Protein AF-A0A537PDQ2-F1 (afdb_monomer)

Foldseek 3Di:
DDKDKDWDPQLLVQLLVVHARDAVIKIKMWDFDFDDDPNHFDADPVRHGHGDGTFWMKMKHFHPCCQVPPPPVQGLDRIFIFIAGPVRHTDPPDDRSVLSVQLVVVSVQSSDPCSNVSSVDD

Solvent-accessible surface area (backbone atoms only — not comparable to full-atom values): 6796 Å² total; per-residue (Å²): 107,29,75,52,80,47,65,39,72,62,26,37,54,25,28,58,70,76,42,68,58,50,68,71,18,38,38,40,31,46,36,20,36,42,31,64,55,94,89,36,74,37,66,42,99,86,74,44,59,34,66,54,56,73,59,30,33,42,36,40,39,24,36,89,71,66,21,73,89,46,58,74,96,48,38,46,62,32,50,46,70,51,47,26,39,69,88,70,43,76,49,81,90,67,67,54,65,60,59,30,54,71,31,42,88,30,62,92,43,62,44,42,98,49,48,69,60,44,35,68,58,130

Structure (mmCIF, N/CA/C/O backbone):
data_AF-A0A537PDQ2-F1
#
_entry.id   AF-A0A537PDQ2-F1
#
loop_
_atom_site.group_PDB
_atom_site.id
_atom_site.type_symbol
_atom_si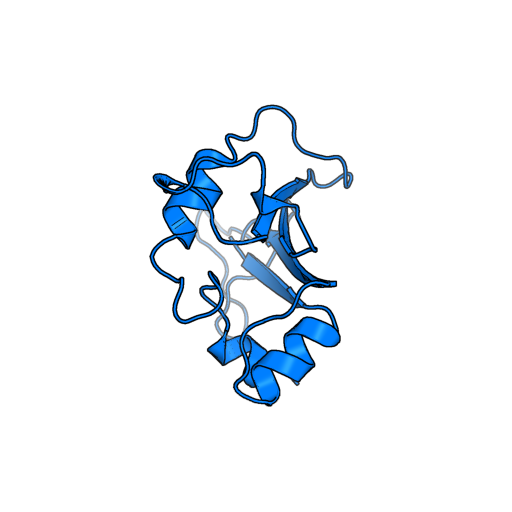te.label_atom_id
_atom_site.label_alt_id
_atom_site.label_comp_id
_atom_site.label_asym_id
_atom_site.label_entity_id
_atom_site.label_seq_id
_atom_site.pdbx_PDB_ins_code
_atom_site.Cartn_x
_atom_site.Cartn_y
_atom_site.Cartn_z
_atom_site.occupancy
_atom_site.B_iso_or_equiv
_atom_site.auth_seq_id
_atom_site.auth_comp_id
_atom_site.auth_asym_id
_atom_site.auth_atom_id
_atom_site.pdbx_PDB_model_num
ATOM 1 N N . GLN A 1 1 ? 5.351 0.346 -14.680 1.00 93.75 1 GLN A N 1
ATOM 2 C CA . GLN A 1 1 ? 5.503 -0.453 -13.443 1.00 93.75 1 GLN A CA 1
ATOM 3 C C . GLN A 1 1 ? 4.393 -1.484 -13.404 1.00 93.75 1 GLN A C 1
ATOM 5 O O . GLN A 1 1 ? 3.330 -1.214 -13.953 1.00 93.75 1 GLN A O 1
ATOM 10 N N . VAL A 1 2 ? 4.636 -2.607 -12.739 1.00 97.62 2 VAL A N 1
ATOM 11 C CA . VAL A 1 2 ? 3.633 -3.629 -12.404 1.00 97.62 2 VAL A CA 1
ATOM 12 C C . VAL A 1 2 ? 3.544 -3.690 -10.883 1.00 97.62 2 VAL A C 1
ATOM 14 O O . VAL A 1 2 ? 4.570 -3.570 -10.213 1.00 97.62 2 VAL A O 1
ATOM 17 N N . ARG A 1 3 ? 2.335 -3.787 -10.324 1.00 97.06 3 ARG A N 1
ATOM 18 C CA . ARG A 1 3 ? 2.124 -3.759 -8.871 1.00 97.06 3 ARG A CA 1
ATOM 19 C C . ARG A 1 3 ? 1.243 -4.915 -8.436 1.00 97.06 3 ARG A C 1
ATOM 21 O O . ARG A 1 3 ? 0.134 -5.055 -8.947 1.00 97.06 3 ARG A O 1
ATOM 28 N N . TYR A 1 4 ? 1.722 -5.681 -7.465 1.00 96.50 4 TYR A N 1
ATOM 29 C CA . TYR A 1 4 ? 0.949 -6.730 -6.811 1.00 96.50 4 TYR A CA 1
ATOM 30 C C . TYR A 1 4 ? 0.539 -6.246 -5.431 1.00 96.50 4 TYR A C 1
ATOM 32 O O . TYR A 1 4 ? 1.384 -5.826 -4.642 1.00 96.50 4 TYR A O 1
ATOM 40 N N . TYR A 1 5 ? -0.764 -6.258 -5.173 1.00 96.50 5 TYR A N 1
ATOM 41 C CA . TYR A 1 5 ? -1.355 -5.754 -3.942 1.00 96.50 5 TYR A CA 1
ATOM 42 C C . TYR A 1 5 ? -1.742 -6.919 -3.043 1.00 96.50 5 TYR A C 1
ATOM 44 O O . TYR A 1 5 ? -2.427 -7.848 -3.465 1.00 96.50 5 TYR A O 1
ATOM 52 N N . TYR A 1 6 ? -1.340 -6.822 -1.786 1.00 97.44 6 TYR A N 1
ATOM 53 C CA . TYR A 1 6 ? -1.574 -7.810 -0.751 1.00 97.44 6 TYR A CA 1
ATOM 54 C C . TYR A 1 6 ? -2.207 -7.137 0.459 1.00 97.44 6 TYR A C 1
ATOM 56 O O . TYR A 1 6 ? -1.980 -5.958 0.745 1.00 97.44 6 TYR A O 1
ATOM 64 N N . ALA A 1 7 ? -2.988 -7.910 1.198 1.00 97.81 7 ALA A N 1
ATOM 65 C CA . ALA A 1 7 ? -3.631 -7.465 2.418 1.00 97.81 7 ALA A CA 1
ATOM 66 C C . ALA A 1 7 ? -3.679 -8.609 3.421 1.00 97.81 7 ALA A C 1
ATOM 68 O O . ALA A 1 7 ? -3.822 -9.775 3.043 1.00 97.81 7 ALA A O 1
ATOM 69 N N . ASN A 1 8 ? -3.576 -8.288 4.707 1.00 98.00 8 ASN A N 1
ATOM 70 C CA . ASN A 1 8 ? -3.742 -9.301 5.738 1.00 98.00 8 ASN A CA 1
ATOM 71 C C . ASN A 1 8 ? -5.220 -9.701 5.916 1.00 98.00 8 ASN A C 1
ATOM 73 O O . ASN A 1 8 ? -6.146 -9.015 5.478 1.00 98.00 8 ASN A O 1
ATOM 77 N N . LYS A 1 9 ? -5.449 -10.828 6.601 1.00 97.69 9 LYS A N 1
ATOM 78 C CA . LYS A 1 9 ? -6.798 -11.385 6.805 1.00 97.69 9 LYS A CA 1
ATOM 79 C C . LYS A 1 9 ? -7.754 -10.406 7.494 1.00 97.69 9 LYS A C 1
ATOM 81 O O . LYS A 1 9 ? -8.929 -10.385 7.145 1.00 97.69 9 LYS A O 1
ATOM 86 N N . ALA A 1 10 ? -7.259 -9.602 8.438 1.00 97.94 10 ALA A N 1
ATOM 87 C CA . ALA A 1 10 ? -8.065 -8.611 9.148 1.00 97.94 10 ALA A CA 1
ATOM 88 C C . ALA A 1 10 ? -8.626 -7.545 8.192 1.00 97.94 10 ALA A C 1
ATOM 90 O O . ALA A 1 10 ? -9.834 -7.308 8.180 1.00 97.94 10 ALA A O 1
ATOM 91 N N . ALA A 1 11 ? -7.769 -6.974 7.339 1.00 98.12 11 ALA A N 1
ATOM 92 C CA . ALA A 1 11 ? -8.172 -5.992 6.339 1.00 98.12 11 ALA A CA 1
ATOM 93 C C . ALA A 1 11 ? -9.173 -6.581 5.328 1.00 98.12 11 ALA A C 1
ATOM 95 O O . ALA A 1 11 ? -10.213 -5.976 5.067 1.00 98.12 11 ALA A O 1
ATOM 96 N N . VAL A 1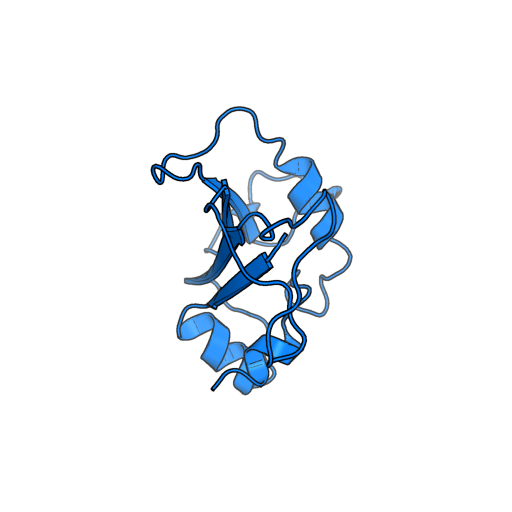 12 ? -8.900 -7.786 4.808 1.00 98.06 12 VAL A N 1
ATOM 97 C CA . VAL A 1 12 ? -9.790 -8.478 3.854 1.00 98.06 12 VAL A CA 1
ATOM 98 C C . VAL A 1 12 ? -11.161 -8.755 4.474 1.00 98.06 12 VAL A C 1
ATOM 100 O O . VAL A 1 12 ? -12.186 -8.485 3.851 1.00 98.06 12 VAL A O 1
ATOM 103 N N . ALA A 1 13 ? -11.201 -9.277 5.703 1.00 98.00 13 ALA A N 1
ATOM 104 C CA . ALA A 1 13 ? -12.452 -9.605 6.382 1.00 98.00 13 ALA A CA 1
ATOM 105 C C . ALA A 1 13 ? -13.315 -8.358 6.631 1.00 98.00 13 ALA A C 1
ATOM 107 O O . ALA A 1 13 ? -14.523 -8.393 6.402 1.00 98.00 13 ALA A O 1
ATOM 108 N N . ALA A 1 14 ? -12.702 -7.249 7.055 1.00 98.12 14 ALA A N 1
ATOM 109 C CA . ALA A 1 14 ? -13.407 -5.987 7.259 1.00 98.12 14 ALA A CA 1
ATOM 110 C C . ALA A 1 14 ? -13.965 -5.420 5.946 1.00 98.12 14 ALA A C 1
ATOM 112 O O . ALA A 1 14 ? -15.146 -5.077 5.887 1.00 98.12 14 ALA A O 1
ATOM 113 N N . ALA A 1 15 ? -13.156 -5.407 4.881 1.00 97.88 15 ALA A N 1
ATOM 114 C CA . ALA A 1 15 ? -13.580 -4.936 3.566 1.00 97.88 15 ALA A CA 1
ATOM 115 C C . ALA A 1 15 ? -14.747 -5.767 3.006 1.00 97.88 15 ALA A C 1
ATOM 117 O O . ALA A 1 15 ? -15.751 -5.202 2.576 1.00 97.88 15 ALA A O 1
ATOM 118 N N . LYS A 1 16 ? -14.670 -7.105 3.092 1.00 97.81 16 LYS A N 1
ATOM 119 C CA . LYS A 1 16 ? -15.761 -8.018 2.697 1.00 97.81 16 LYS A CA 1
ATOM 120 C C . LYS A 1 16 ? -17.049 -7.787 3.489 1.00 97.81 16 LYS A C 1
ATOM 122 O O . LYS A 1 16 ? -18.137 -7.965 2.954 1.00 97.81 16 LYS A O 1
ATOM 127 N N . ALA A 1 17 ? -16.934 -7.368 4.747 1.00 97.75 17 ALA A N 1
ATOM 128 C CA . ALA A 1 17 ? -18.072 -7.022 5.594 1.00 97.75 17 ALA A CA 1
ATOM 129 C C . ALA A 1 17 ? -18.603 -5.591 5.368 1.00 97.75 17 ALA A C 1
ATOM 131 O O . ALA A 1 17 ? -19.490 -5.162 6.106 1.00 97.75 17 ALA A O 1
ATOM 132 N N . GLY A 1 18 ? -18.051 -4.832 4.411 1.00 96.44 18 GLY A N 1
ATOM 133 C CA . GLY A 1 18 ? -18.421 -3.435 4.167 1.00 96.44 18 GLY A CA 1
ATOM 134 C C . GLY A 1 18 ? -18.043 -2.492 5.314 1.00 96.44 18 GLY A C 1
ATOM 135 O O . GLY A 1 18 ? -18.653 -1.437 5.472 1.00 96.44 18 GLY A O 1
ATOM 136 N N . LYS A 1 19 ? -17.071 -2.880 6.148 1.00 97.19 19 LYS A N 1
ATOM 137 C CA . LYS A 1 19 ? -16.623 -2.109 7.312 1.00 97.19 19 LYS A CA 1
ATOM 138 C C . LYS A 1 19 ? -15.339 -1.338 6.997 1.00 97.19 19 LYS A C 1
ATOM 140 O O . LYS A 1 19 ? -14.545 -1.792 6.168 1.00 97.19 19 LYS A O 1
ATOM 145 N N . PRO A 1 20 ? -15.082 -0.215 7.693 1.00 97.00 20 PRO A N 1
ATOM 146 C CA . PRO A 1 20 ? -13.763 0.399 7.689 1.00 97.00 20 PRO A CA 1
ATOM 147 C C . PRO A 1 20 ? -12.678 -0.591 8.125 1.00 97.00 20 PRO A C 1
ATOM 149 O O . PRO A 1 20 ? -12.928 -1.477 8.947 1.00 97.00 20 PRO A O 1
ATOM 152 N N . LEU A 1 21 ? -11.466 -0.428 7.596 1.00 98.44 21 LEU A N 1
ATOM 153 C CA . LEU A 1 21 ? -10.327 -1.268 7.959 1.00 98.44 21 LEU A CA 1
ATOM 154 C C . LEU A 1 21 ? -9.901 -0.970 9.411 1.00 98.44 21 LEU A C 1
ATOM 156 O O . LEU A 1 21 ? -9.575 0.185 9.717 1.00 98.44 21 LEU A O 1
ATOM 160 N N . PRO A 1 22 ? -9.895 -1.985 10.298 1.00 98.31 22 PRO A N 1
ATOM 161 C CA . PRO A 1 22 ? -9.607 -1.805 11.719 1.00 98.31 22 PRO A CA 1
ATOM 162 C C . PRO A 1 22 ? -8.110 -1.631 11.992 1.00 98.31 22 PRO A C 1
ATOM 164 O O . PRO A 1 22 ? -7.271 -1.918 11.133 1.00 98.31 22 PRO A O 1
ATOM 167 N N . ASP A 1 23 ? -7.770 -1.216 13.214 1.00 98.56 23 ASP A N 1
ATOM 168 C CA . ASP A 1 23 ? -6.408 -1.364 13.740 1.00 98.56 23 ASP A CA 1
ATOM 169 C C . ASP A 1 23 ? -5.964 -2.842 13.621 1.00 98.56 23 ASP A C 1
ATOM 171 O O . ASP A 1 23 ? -6.775 -3.770 13.715 1.00 98.56 23 ASP A O 1
ATOM 175 N N . GLY A 1 24 ? -4.686 -3.062 13.317 1.00 98.38 24 GLY A N 1
ATOM 176 C CA . GLY A 1 24 ? -4.139 -4.350 12.887 1.00 98.38 24 GLY A CA 1
ATOM 177 C C . GLY A 1 24 ? -4.259 -4.614 11.380 1.00 98.38 24 GLY A C 1
ATOM 178 O O . GLY A 1 24 ? -3.784 -5.647 10.906 1.00 98.38 24 GLY A O 1
ATOM 179 N N . SER A 1 25 ? -4.866 -3.716 10.595 1.00 98.69 25 SER A N 1
ATOM 180 C CA . SER A 1 25 ? -4.883 -3.824 9.130 1.00 98.69 25 SER A CA 1
ATOM 181 C C . SER A 1 25 ? -3.514 -3.524 8.529 1.00 98.69 25 SER A C 1
ATOM 183 O O . SER A 1 25 ? -2.879 -2.526 8.869 1.00 98.69 25 SER A O 1
ATOM 185 N N . VAL A 1 26 ? -3.094 -4.360 7.577 1.00 98.56 26 VAL A N 1
ATOM 186 C CA . VAL A 1 26 ? -1.860 -4.170 6.804 1.00 98.56 26 VAL A CA 1
ATOM 187 C C . VAL A 1 26 ? -2.163 -4.355 5.325 1.00 98.56 26 VAL A C 1
ATOM 189 O O . VAL A 1 26 ? -2.726 -5.377 4.925 1.00 98.56 26 VAL A O 1
ATOM 192 N N . LEU A 1 27 ? -1.750 -3.377 4.524 1.00 98.38 27 LEU A N 1
ATOM 193 C CA . LEU A 1 27 ? -1.734 -3.418 3.068 1.00 98.38 27 LEU A CA 1
ATOM 194 C C . LEU A 1 27 ? -0.287 -3.316 2.601 1.00 98.38 27 LEU A C 1
ATOM 196 O O . LEU A 1 27 ? 0.462 -2.449 3.053 1.00 98.38 27 LEU A O 1
ATOM 200 N N . PHE A 1 28 ? 0.100 -4.201 1.694 1.00 98.12 28 PHE A N 1
ATOM 201 C CA . PHE A 1 28 ? 1.468 -4.341 1.216 1.00 98.12 28 PHE A CA 1
ATOM 202 C C . PHE A 1 28 ? 1.473 -4.424 -0.303 1.00 98.12 28 PHE A C 1
ATOM 204 O O . PHE A 1 28 ? 0.588 -5.032 -0.900 1.00 98.12 28 PHE A O 1
ATOM 211 N N . VAL A 1 29 ? 2.454 -3.798 -0.937 1.00 98.38 29 VAL A N 1
ATOM 212 C CA . VAL A 1 29 ? 2.559 -3.747 -2.391 1.00 98.38 29 VAL A CA 1
ATOM 213 C C . VAL A 1 29 ? 3.974 -4.086 -2.797 1.00 98.38 29 VAL A C 1
ATOM 215 O O . VAL A 1 29 ? 4.923 -3.454 -2.333 1.00 98.38 29 VAL A O 1
ATOM 218 N N . GLU A 1 30 ? 4.107 -5.030 -3.715 1.00 98.56 30 GLU A N 1
ATOM 219 C CA . GLU A 1 30 ? 5.347 -5.241 -4.452 1.00 98.56 30 GLU A CA 1
ATOM 220 C C . GLU A 1 30 ? 5.316 -4.388 -5.717 1.00 98.56 30 GLU A C 1
ATOM 222 O O . GLU A 1 30 ? 4.349 -4.433 -6.484 1.00 98.56 30 GLU A O 1
ATOM 227 N N . VAL A 1 31 ? 6.367 -3.601 -5.947 1.00 98.56 31 VAL A N 1
ATOM 228 C CA . VAL A 1 31 ? 6.467 -2.721 -7.113 1.00 98.56 31 VAL A CA 1
ATOM 229 C C . VAL A 1 31 ? 7.586 -3.207 -8.019 1.00 98.56 31 VAL A C 1
ATOM 231 O O . VAL A 1 31 ? 8.763 -3.123 -7.675 1.00 98.56 31 VAL A O 1
ATOM 234 N N . TYR A 1 32 ? 7.215 -3.662 -9.210 1.00 98.62 32 TYR A N 1
ATOM 235 C CA . TYR A 1 32 ? 8.121 -4.155 -10.239 1.00 98.62 32 TYR A CA 1
ATOM 236 C C . TYR A 1 32 ? 8.283 -3.137 -11.374 1.00 98.62 32 TYR A C 1
ATOM 238 O O . TYR A 1 32 ? 7.360 -2.384 -11.727 1.00 98.62 32 TYR A O 1
ATOM 246 N N . ALA A 1 33 ? 9.458 -3.137 -12.000 1.00 98.19 33 ALA A N 1
ATOM 247 C CA . ALA A 1 33 ? 9.627 -2.590 -13.338 1.00 98.19 33 ALA A CA 1
ATOM 248 C C . ALA A 1 33 ? 8.726 -3.358 -14.318 1.00 98.19 33 ALA A C 1
ATOM 250 O O . ALA A 1 33 ? 8.440 -4.538 -14.120 1.00 98.19 33 ALA A O 1
ATOM 251 N N . ALA A 1 34 ? 8.258 -2.674 -15.363 1.00 98.06 34 ALA A N 1
ATOM 252 C CA . ALA A 1 34 ? 7.655 -3.373 -16.492 1.00 98.06 34 ALA A CA 1
ATOM 253 C C . ALA A 1 34 ? 8.785 -3.848 -17.408 1.00 98.06 34 ALA A C 1
ATOM 255 O O . ALA A 1 34 ? 9.715 -3.077 -17.655 1.00 98.06 34 ALA A O 1
ATOM 256 N N . LYS A 1 35 ? 8.695 -5.076 -17.918 1.00 98.19 35 LYS A N 1
ATOM 257 C CA . LYS A 1 35 ? 9.595 -5.564 -18.963 1.00 98.19 35 LYS A CA 1
ATOM 258 C C . LYS A 1 35 ? 9.468 -4.660 -20.185 1.00 98.19 35 LYS A C 1
ATOM 260 O O . LYS A 1 35 ? 8.351 -4.370 -20.613 1.00 98.19 35 LYS A O 1
ATOM 265 N N . LEU A 1 36 ? 10.599 -4.231 -20.734 1.00 98.00 36 LEU A N 1
ATOM 266 C CA . LEU A 1 36 ? 10.646 -3.403 -21.935 1.00 98.00 36 LEU A CA 1
ATOM 267 C C . LEU A 1 36 ? 11.163 -4.218 -23.123 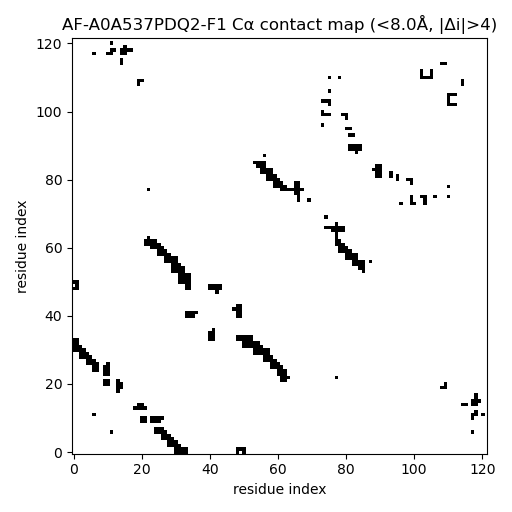1.00 98.00 36 LEU A C 1
ATOM 269 O O . LEU A 1 36 ? 12.070 -5.035 -22.973 1.00 98.00 36 LEU A O 1
ATOM 273 N N . ASP A 1 37 ? 10.597 -3.959 -24.293 1.00 96.88 37 ASP A N 1
ATOM 274 C CA . ASP A 1 37 ? 11.162 -4.295 -25.595 1.00 96.88 37 ASP A CA 1
ATOM 275 C C . ASP A 1 37 ? 11.276 -2.992 -26.387 1.00 96.88 37 ASP A C 1
ATOM 277 O O . ASP A 1 37 ? 10.275 -2.307 -26.605 1.00 96.88 37 ASP A O 1
ATOM 281 N N . SER A 1 38 ? 12.500 -2.620 -26.765 1.00 96.31 38 SER A N 1
ATOM 282 C CA . SER A 1 38 ? 12.767 -1.387 -27.517 1.00 96.31 38 SER A CA 1
ATOM 283 C C . SER A 1 38 ? 12.118 -0.145 -26.868 1.00 96.31 38 SER A C 1
ATOM 285 O O . SER A 1 38 ? 11.380 0.599 -27.514 1.00 96.31 38 SER A O 1
ATOM 287 N N . ASP A 1 39 ? 12.338 0.017 -25.555 1.00 93.81 39 ASP A N 1
ATOM 288 C CA . ASP A 1 39 ? 11.784 1.064 -24.673 1.00 93.81 39 ASP A CA 1
ATOM 289 C C . ASP A 1 39 ? 10.253 1.093 -24.517 1.00 93.81 39 ASP A C 1
ATOM 291 O O . ASP A 1 39 ? 9.694 1.999 -23.893 1.00 93.81 39 ASP A O 1
ATOM 295 N N . LYS A 1 40 ? 9.546 0.076 -25.017 1.00 96.94 40 LYS A N 1
ATOM 296 C CA . LYS A 1 40 ? 8.091 -0.056 -24.874 1.00 96.94 40 LYS A CA 1
ATOM 297 C C . LYS A 1 40 ? 7.736 -1.171 -23.888 1.00 96.94 40 LYS A C 1
ATOM 299 O O . LYS A 1 40 ? 8.309 -2.256 -23.978 1.00 96.94 40 LYS A O 1
ATOM 304 N N . PRO A 1 41 ? 6.786 -0.958 -22.957 1.00 97.38 41 PRO A N 1
ATOM 305 C CA . PRO A 1 41 ? 6.321 -2.015 -22.067 1.00 97.38 41 PRO A CA 1
ATOM 306 C C . PRO A 1 41 ? 5.738 -3.205 -22.830 1.00 97.38 41 PRO A C 1
ATOM 308 O O . PRO A 1 41 ? 4.850 -3.049 -23.669 1.00 97.38 41 PRO A O 1
ATOM 311 N N . VAL A 1 42 ? 6.205 -4.404 -22.496 1.00 98.12 42 VAL A N 1
ATOM 312 C CA . VAL A 1 42 ? 5.659 -5.658 -23.017 1.00 98.12 42 VAL A CA 1
ATOM 313 C C . VAL A 1 42 ? 4.346 -5.960 -22.300 1.00 98.12 42 VAL A C 1
ATOM 315 O O . VAL A 1 42 ? 4.296 -5.967 -21.069 1.00 98.12 42 VAL A O 1
A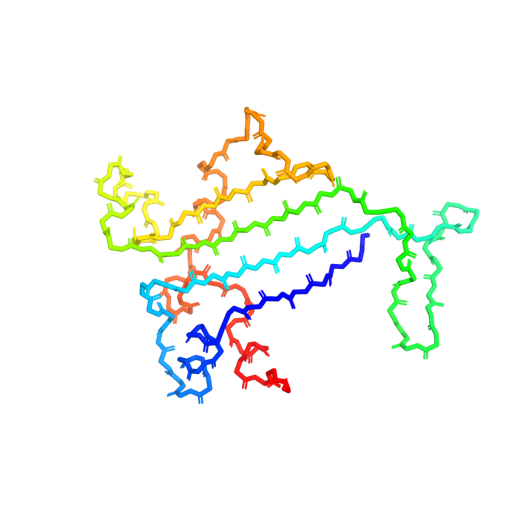TOM 318 N N . THR A 1 43 ? 3.293 -6.239 -23.068 1.00 97.94 43 THR A N 1
ATOM 319 C CA . THR A 1 43 ? 1.984 -6.662 -22.545 1.00 97.94 43 THR A CA 1
ATOM 320 C C . THR A 1 43 ? 1.866 -8.184 -22.628 1.00 97.94 43 THR A C 1
ATOM 322 O O . THR A 1 43 ? 2.177 -8.773 -23.662 1.00 97.94 43 THR A O 1
ATOM 325 N N . GLY A 1 44 ? 1.475 -8.821 -21.527 1.00 96.12 44 GLY A N 1
ATOM 326 C CA . GLY A 1 44 ? 1.245 -10.257 -21.423 1.00 96.12 44 GLY A CA 1
ATOM 327 C C . GLY A 1 44 ? -0.079 -10.684 -22.057 1.00 96.12 44 GLY A C 1
ATOM 328 O O . GLY A 1 44 ? -0.899 -9.858 -22.457 1.00 96.12 44 GLY A O 1
ATOM 329 N N . SER A 1 45 ? -0.312 -11.996 -22.133 1.00 96.56 45 SER A N 1
ATOM 330 C CA . SER A 1 45 ? -1.573 -12.553 -22.650 1.00 96.56 45 SER A CA 1
ATOM 331 C C . SER A 1 45 ? -2.792 -12.246 -21.772 1.00 96.56 45 SER A C 1
ATOM 333 O O . SER A 1 45 ? -3.922 -12.393 -22.228 1.00 96.56 45 SER A O 1
ATOM 335 N N . ASP A 1 46 ? -2.574 -11.813 -20.533 1.00 93.62 46 ASP A N 1
ATOM 336 C CA . ASP A 1 46 ? -3.597 -11.364 -19.588 1.00 93.62 46 ASP A CA 1
ATOM 337 C C . ASP A 1 46 ? -3.980 -9.883 -19.766 1.00 93.62 46 ASP A C 1
ATOM 339 O O . ASP A 1 46 ? -4.863 -9.387 -19.068 1.00 93.62 46 ASP A O 1
ATOM 343 N N . GLY A 1 47 ? -3.335 -9.173 -20.699 1.00 95.94 47 GLY A N 1
ATOM 344 C CA . GLY A 1 47 ? -3.570 -7.755 -20.964 1.00 95.94 47 GLY A CA 1
ATOM 345 C C . GLY A 1 47 ? -2.861 -6.802 -19.997 1.00 95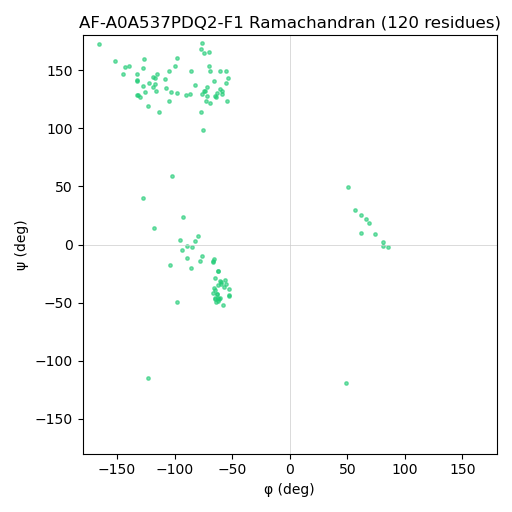.94 47 GLY A C 1
ATOM 346 O O . GLY A 1 47 ? -3.012 -5.587 -20.136 1.00 95.94 47 GLY A O 1
ATOM 347 N N . PHE A 1 48 ? -2.069 -7.309 -19.048 1.00 95.31 48 PHE A N 1
ATOM 348 C CA . PHE A 1 48 ? -1.252 -6.493 -18.149 1.00 95.31 48 PHE A CA 1
ATOM 349 C C . PHE A 1 48 ? 0.193 -6.406 -18.636 1.00 95.31 48 PHE A C 1
ATOM 351 O O . PHE A 1 48 ? 0.660 -7.223 -19.425 1.00 95.31 48 PHE A O 1
ATOM 358 N N . PHE A 1 49 ? 0.943 -5.407 -18.167 1.00 98.00 49 PHE A N 1
ATOM 359 C CA . PHE A 1 49 ? 2.380 -5.383 -18.429 1.00 98.00 49 PHE A CA 1
ATOM 360 C C . PHE A 1 49 ? 3.077 -6.552 -17.734 1.00 98.00 49 PHE A C 1
ATOM 362 O O . PHE A 1 49 ? 2.776 -6.876 -16.586 1.00 98.00 49 PHE A O 1
ATOM 369 N N . VAL A 1 50 ? 4.050 -7.146 -18.419 1.00 98.00 50 VAL A N 1
ATOM 370 C CA . VAL A 1 50 ? 4.864 -8.231 -17.869 1.00 98.00 50 VAL A CA 1
ATOM 371 C C . VAL A 1 50 ? 5.810 -7.652 -16.807 1.00 98.00 50 VAL A C 1
ATOM 373 O O . VAL A 1 50 ? 6.504 -6.670 -17.099 1.00 98.00 50 VAL A O 1
ATOM 376 N N . PRO A 1 51 ? 5.860 -8.204 -15.580 1.00 98.00 51 PRO A N 1
ATOM 377 C CA . PRO A 1 51 ? 6.810 -7.758 -14.567 1.00 98.00 51 PRO A CA 1
ATOM 378 C C . PRO A 1 51 ? 8.244 -8.142 -14.955 1.00 98.00 51 PRO A C 1
ATOM 380 O O . PRO A 1 51 ? 8.480 -9.169 -15.590 1.00 98.00 51 PRO A O 1
ATOM 383 N N . ASP A 1 52 ? 9.202 -7.321 -14.540 1.00 97.81 52 ASP A N 1
ATOM 384 C CA . ASP A 1 52 ? 10.635 -7.603 -14.646 1.00 97.81 52 ASP A CA 1
ATOM 385 C C . ASP A 1 52 ? 11.287 -7.524 -13.252 1.00 97.81 52 ASP A C 1
ATOM 387 O O . ASP A 1 52 ? 10.944 -8.298 -12.358 1.00 97.81 52 ASP A O 1
ATOM 391 N N . LYS A 1 53 ? 12.193 -6.572 -13.012 1.00 97.81 53 LYS A N 1
ATOM 392 C CA . LYS A 1 53 ? 12.902 -6.434 -11.739 1.00 97.81 53 LYS A CA 1
ATOM 393 C C . LYS A 1 53 ? 12.012 -5.856 -10.632 1.00 97.81 53 LYS A C 1
ATOM 395 O O . LYS A 1 53 ? 11.408 -4.797 -10.809 1.00 97.81 53 LYS A O 1
ATOM 400 N N . LEU A 1 54 ? 12.017 -6.482 -9.451 1.00 98.56 54 LEU A N 1
ATOM 401 C CA . LEU A 1 54 ? 11.457 -5.891 -8.230 1.00 98.56 54 LEU A CA 1
ATOM 402 C C . LEU A 1 54 ? 12.245 -4.629 -7.844 1.00 98.56 54 LEU A C 1
ATOM 404 O O . LEU A 1 54 ? 13.469 -4.665 -7.704 1.00 98.56 54 LEU A O 1
ATOM 408 N N . LEU A 1 55 ? 11.544 -3.514 -7.657 1.00 98.19 55 LEU A N 1
ATOM 409 C CA . LEU A 1 55 ? 12.147 -2.214 -7.362 1.00 98.19 55 LEU A CA 1
ATOM 410 C C . LEU A 1 55 ? 12.123 -1.899 -5.869 1.00 98.19 55 LEU A C 1
ATOM 412 O O . LEU A 1 55 ? 13.133 -1.482 -5.304 1.00 98.19 55 LEU A O 1
ATOM 416 N N . LEU A 1 56 ? 10.956 -2.052 -5.249 1.00 98.31 56 LEU A N 1
ATOM 417 C CA . LEU A 1 56 ? 10.698 -1.688 -3.860 1.00 98.31 56 LEU A CA 1
ATOM 418 C C . LEU A 1 56 ? 9.390 -2.316 -3.384 1.00 98.31 56 LEU A C 1
ATOM 420 O O . LEU A 1 56 ? 8.601 -2.827 -4.184 1.00 98.31 56 LEU A O 1
ATOM 424 N N . TYR A 1 57 ? 9.137 -2.182 -2.090 1.00 98.56 57 TYR A N 1
ATOM 425 C CA . TYR A 1 57 ? 7.842 -2.452 -1.490 1.00 98.56 57 TYR A CA 1
ATOM 426 C C . TYR A 1 57 ? 7.248 -1.167 -0.926 1.00 98.56 57 TYR A C 1
ATOM 428 O O . TYR A 1 57 ? 7.976 -0.314 -0.415 1.00 98.56 57 TYR A O 1
ATOM 436 N N . THR A 1 58 ? 5.928 -1.036 -0.964 1.00 98.06 58 THR A N 1
ATOM 437 C CA . THR A 1 58 ? 5.225 -0.017 -0.1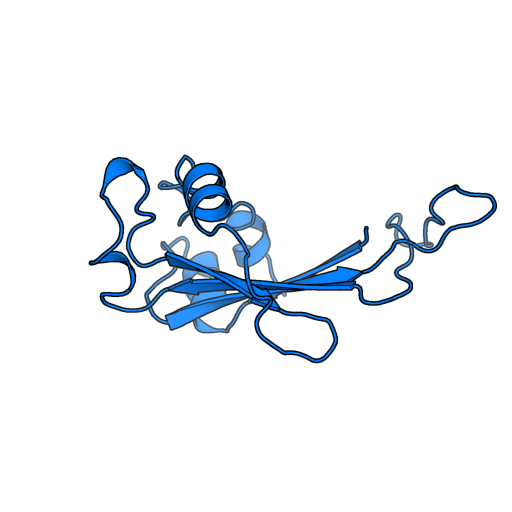77 1.00 98.06 58 THR A CA 1
ATOM 438 C C . THR A 1 58 ? 4.279 -0.696 0.790 1.00 98.06 58 THR A C 1
ATOM 440 O O . THR A 1 58 ? 3.665 -1.707 0.459 1.00 98.06 58 THR A O 1
ATOM 443 N N . ALA A 1 59 ? 4.129 -0.131 1.978 1.00 97.94 59 ALA A N 1
ATOM 444 C CA . ALA A 1 59 ? 3.187 -0.619 2.965 1.00 97.94 59 ALA A CA 1
ATOM 445 C C . ALA A 1 59 ? 2.386 0.541 3.541 1.00 97.94 59 ALA A C 1
ATOM 447 O O . ALA A 1 59 ? 2.908 1.642 3.727 1.00 97.94 59 ALA A O 1
ATOM 448 N N . MET A 1 60 ? 1.132 0.264 3.871 1.00 98.38 60 MET A N 1
ATOM 449 C CA . MET A 1 60 ? 0.395 1.057 4.840 1.00 98.38 60 MET A CA 1
ATOM 450 C C . MET A 1 60 ? -0.188 0.132 5.893 1.00 98.38 60 MET A C 1
ATOM 452 O O . MET A 1 60 ? -0.705 -0.944 5.584 1.00 98.38 60 MET A O 1
ATOM 456 N N . ALA A 1 61 ? -0.078 0.548 7.141 1.00 98.38 61 ALA A N 1
ATOM 457 C CA . ALA A 1 61 ? -0.564 -0.210 8.274 1.00 98.38 61 ALA A CA 1
ATOM 458 C C . ALA A 1 61 ? -1.219 0.727 9.277 1.00 98.38 61 ALA A C 1
ATOM 460 O O . ALA A 1 61 ? -0.910 1.921 9.339 1.00 98.38 61 ALA A O 1
ATOM 461 N N . ARG A 1 62 ? -2.148 0.167 10.035 1.00 98.12 62 ARG A N 1
ATOM 462 C CA . ARG A 1 62 ? -2.927 0.881 11.033 1.00 98.12 62 ARG A CA 1
ATOM 463 C C . ARG A 1 62 ? -2.793 0.164 12.362 1.00 98.12 62 ARG A C 1
ATOM 465 O O . ARG A 1 62 ? -3.019 -1.042 12.406 1.00 98.12 62 ARG A O 1
ATOM 472 N N . ASP A 1 63 ? -2.501 0.893 13.429 1.00 98.38 63 ASP A N 1
ATOM 473 C CA . ASP A 1 63 ? -2.563 0.347 14.783 1.00 98.38 63 ASP A CA 1
ATOM 474 C C . ASP A 1 63 ? -2.873 1.434 15.819 1.00 98.38 63 ASP A C 1
ATOM 476 O O . ASP A 1 63 ? -2.654 2.629 15.588 1.00 98.38 63 ASP A O 1
ATOM 480 N N . ALA A 1 64 ? -3.398 1.022 16.966 1.00 98.19 64 ALA A N 1
ATOM 481 C CA . ALA A 1 64 ? -3.910 1.916 17.987 1.00 98.19 64 ALA A CA 1
ATOM 482 C C . ALA A 1 64 ? -2.858 2.954 18.416 1.00 98.19 64 ALA A C 1
ATOM 484 O O . ALA A 1 64 ? -1.754 2.633 18.856 1.00 98.19 64 ALA A O 1
ATOM 485 N N . GLY A 1 65 ? -3.216 4.234 18.298 1.00 97.31 65 GLY A N 1
ATOM 486 C CA . GLY A 1 65 ? -2.390 5.351 18.755 1.00 97.31 65 GLY A CA 1
ATOM 487 C C . GLY A 1 65 ? -1.270 5.769 17.800 1.00 97.31 65 GLY A C 1
ATOM 488 O O . GLY A 1 65 ? -0.595 6.757 18.081 1.00 97.31 65 GLY A O 1
ATOM 489 N N . TRP A 1 66 ? -1.091 5.105 16.656 1.00 97.44 66 TRP A N 1
ATOM 490 C CA . TRP A 1 66 ? -0.041 5.449 15.687 1.00 97.44 66 TRP A CA 1
ATOM 491 C C . TRP A 1 66 ? -0.229 6.816 15.007 1.00 97.44 66 TRP A C 1
ATOM 493 O O . TRP A 1 66 ? 0.694 7.338 14.387 1.00 97.44 66 TRP A O 1
ATOM 503 N N . GLY A 1 67 ? -1.411 7.422 15.121 1.00 96.00 67 GLY A N 1
ATOM 504 C CA . GLY A 1 67 ? -1.683 8.768 14.616 1.00 96.00 67 GLY A CA 1
ATOM 505 C C . GLY A 1 67 ? -1.399 9.906 15.589 1.00 96.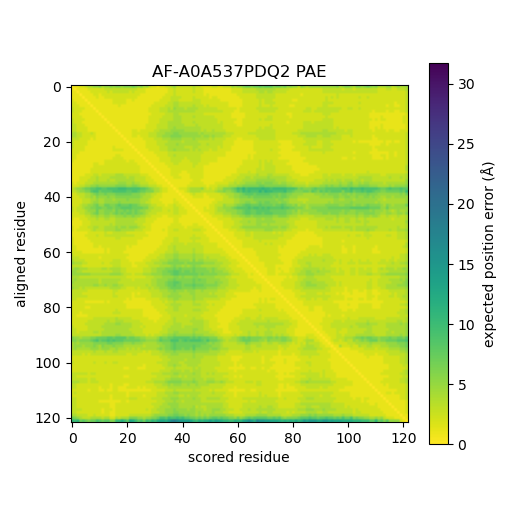00 67 GLY A C 1
ATOM 506 O O . GLY A 1 67 ? -1.462 11.069 15.191 1.00 96.00 67 GLY A O 1
ATOM 507 N N . LYS A 1 68 ? -1.155 9.603 16.871 1.00 96.31 68 LYS A N 1
ATOM 508 C CA . LYS A 1 68 ? -1.257 10.583 17.969 1.00 96.31 68 LYS A CA 1
ATOM 509 C C . LYS A 1 68 ? -0.318 11.785 17.809 1.00 96.31 68 LYS A C 1
ATOM 511 O O . LYS A 1 68 ? -0.713 12.900 18.138 1.00 96.31 68 LYS A O 1
ATOM 516 N N . ASP A 1 69 ? 0.863 11.554 17.239 1.00 94.81 69 ASP A N 1
ATOM 517 C CA . ASP A 1 69 ? 1.920 12.558 17.082 1.00 94.81 69 ASP A CA 1
ATOM 518 C C . ASP A 1 69 ? 1.856 13.275 15.717 1.00 94.81 69 ASP A C 1
ATOM 520 O O . ASP A 1 69 ? 2.588 14.231 15.472 1.00 94.81 69 ASP A O 1
ATOM 524 N N . ILE A 1 70 ? 0.956 12.852 14.819 1.00 95.44 70 ILE A N 1
ATOM 525 C CA . ILE A 1 70 ? 0.763 13.474 13.503 1.00 95.44 70 ILE A CA 1
ATOM 526 C C . ILE A 1 70 ? -0.232 14.637 13.646 1.00 95.44 70 ILE A C 1
ATOM 528 O O . ILE A 1 70 ? -1.327 14.412 14.174 1.00 95.44 70 ILE A O 1
ATOM 532 N N . PRO A 1 71 ? 0.067 15.858 13.157 1.00 95.12 71 PRO A N 1
ATOM 533 C CA . PRO A 1 71 ? -0.877 16.976 13.179 1.00 95.12 71 PRO A CA 1
ATOM 534 C C . PRO A 1 71 ? -2.206 16.627 12.502 1.00 95.12 71 PRO A C 1
ATOM 536 O O . PRO A 1 71 ? -2.214 16.014 11.436 1.00 95.12 71 PRO A O 1
ATOM 539 N N . GLU A 1 72 ? -3.333 17.053 13.077 1.00 94.12 72 GLU A N 1
ATOM 540 C CA . GLU A 1 72 ? -4.679 16.693 12.596 1.00 94.12 72 GLU A CA 1
ATOM 541 C C . GLU A 1 72 ? -4.891 16.989 11.102 1.00 94.12 72 GLU A C 1
ATOM 543 O O . GLU A 1 72 ? -5.470 16.176 10.373 1.00 94.12 72 GLU A O 1
ATOM 548 N N . MET A 1 73 ? -4.337 18.109 10.626 1.00 94.00 73 MET A N 1
ATOM 549 C CA . MET A 1 73 ? -4.387 18.522 9.221 1.00 94.00 73 MET A CA 1
ATOM 550 C C . MET A 1 73 ? -3.836 17.449 8.263 1.00 94.00 73 MET A C 1
ATOM 552 O O . MET A 1 73 ? -4.373 17.277 7.173 1.00 94.00 73 MET A O 1
ATOM 556 N N . LEU A 1 74 ? -2.826 16.681 8.686 1.00 95.31 74 LEU A N 1
ATOM 557 C CA . LEU A 1 74 ? -2.207 15.600 7.906 1.00 95.31 74 LEU A CA 1
ATOM 558 C C . LEU A 1 74 ? -2.631 14.197 8.365 1.00 95.31 74 LEU A C 1
ATOM 560 O O . LEU A 1 74 ? -2.446 13.230 7.636 1.00 95.31 74 LEU A O 1
ATOM 564 N N . ARG A 1 75 ? -3.184 14.057 9.572 1.00 97.56 75 ARG A N 1
ATOM 565 C CA . ARG A 1 75 ? -3.444 12.762 10.215 1.00 97.56 75 ARG A CA 1
ATOM 566 C C . ARG A 1 75 ? -4.476 11.922 9.459 1.00 97.56 75 ARG A C 1
ATOM 568 O O . ARG A 1 75 ? -5.616 12.352 9.277 1.00 97.56 75 ARG A O 1
ATOM 575 N N . ASN A 1 76 ? -4.120 10.679 9.147 1.00 98.12 76 ASN A N 1
ATOM 576 C CA . ASN A 1 76 ? -5.020 9.684 8.558 1.00 98.12 76 ASN A CA 1
ATOM 577 C C . ASN A 1 76 ? -5.486 8.692 9.627 1.00 98.12 76 ASN A C 1
ATOM 579 O O . ASN A 1 76 ? -5.202 7.501 9.554 1.00 98.12 76 ASN A O 1
ATOM 583 N N . GLU A 1 77 ? -6.140 9.203 10.673 1.00 97.44 77 GLU A N 1
ATOM 584 C CA . GLU A 1 77 ? -6.401 8.446 11.905 1.00 97.44 77 GLU A CA 1
ATOM 585 C C . GLU A 1 77 ? -5.114 7.769 12.408 1.00 97.44 77 GLU A C 1
ATOM 587 O O . GLU A 1 77 ? -4.142 8.464 12.681 1.00 97.44 77 GLU A O 1
ATOM 592 N N . ASN A 1 78 ? -5.097 6.438 12.493 1.00 98.06 78 ASN A N 1
ATOM 593 C CA . ASN A 1 78 ? -3.971 5.623 12.943 1.00 98.06 78 ASN A CA 1
ATOM 594 C C . ASN A 1 78 ? -3.095 5.089 11.789 1.00 98.06 78 ASN A C 1
ATOM 596 O O . ASN A 1 78 ? -2.170 4.310 12.028 1.00 98.06 78 ASN A O 1
ATOM 600 N N . TRP A 1 79 ? -3.376 5.455 10.536 1.00 98.44 79 TRP A N 1
ATOM 601 C CA . TRP A 1 79 ? -2.630 4.952 9.384 1.00 98.44 79 TRP A CA 1
ATOM 602 C C . TRP A 1 79 ? -1.244 5.569 9.270 1.00 98.44 79 TRP A C 1
ATOM 604 O O . TRP A 1 79 ? -1.077 6.789 9.280 1.00 98.44 79 TRP A O 1
ATOM 614 N N . ASN A 1 80 ? -0.259 4.702 9.068 1.00 97.62 80 ASN A N 1
ATOM 615 C CA . ASN A 1 80 ? 1.110 5.063 8.742 1.00 97.62 80 ASN A CA 1
ATOM 616 C C . ASN A 1 80 ? 1.568 4.345 7.474 1.00 97.62 80 ASN A C 1
ATOM 618 O O . ASN A 1 80 ? 0.993 3.336 7.060 1.00 97.62 80 ASN A O 1
ATOM 622 N N . TYR A 1 81 ? 2.602 4.902 6.852 1.00 97.75 81 TYR A N 1
ATOM 623 C CA . TYR A 1 81 ? 3.048 4.543 5.512 1.00 97.75 81 TYR A CA 1
ATOM 624 C C . TYR A 1 81 ? 4.552 4.338 5.529 1.00 97.75 81 TYR A C 1
ATOM 626 O O . TYR A 1 81 ? 5.274 5.099 6.169 1.00 97.75 81 TYR A O 1
ATOM 634 N N . ALA A 1 82 ? 5.020 3.333 4.803 1.00 96.75 82 ALA A N 1
ATOM 635 C CA . ALA A 1 82 ? 6.436 3.041 4.685 1.00 96.75 82 ALA A CA 1
ATOM 636 C C . ALA A 1 82 ? 6.774 2.571 3.272 1.00 96.75 82 ALA A C 1
ATOM 638 O O . ALA A 1 82 ? 5.954 1.977 2.566 1.00 96.75 82 ALA A O 1
ATOM 639 N N . ILE A 1 83 ? 8.018 2.815 2.879 1.00 98.00 83 ILE A N 1
ATOM 640 C CA . ILE A 1 83 ? 8.619 2.242 1.679 1.00 98.00 83 ILE A CA 1
ATOM 641 C C . ILE A 1 83 ? 9.801 1.405 2.139 1.00 98.00 83 ILE A C 1
ATOM 643 O O . ILE A 1 83 ? 10.599 1.852 2.961 1.00 98.00 83 ILE A O 1
ATOM 647 N N . PHE A 1 84 ? 9.928 0.211 1.580 1.00 98.06 84 PHE A N 1
ATOM 648 C CA . PHE A 1 84 ? 11.056 -0.672 1.820 1.00 98.06 84 PHE A CA 1
ATOM 649 C C . PHE A 1 84 ? 11.810 -0.897 0.516 1.00 98.06 84 PHE A C 1
ATOM 651 O O . PHE A 1 84 ? 11.219 -0.976 -0.561 1.00 98.06 84 PHE A O 1
ATOM 658 N N . THR A 1 85 ? 13.125 -0.984 0.598 1.00 98.06 85 THR A N 1
ATOM 659 C CA . THR A 1 85 ? 13.993 -1.353 -0.521 1.00 98.06 85 THR A CA 1
ATOM 660 C C . THR A 1 85 ? 13.823 -2.837 -0.870 1.00 98.06 85 THR A C 1
ATOM 662 O O . THR A 1 85 ? 13.228 -3.605 -0.113 1.00 98.06 85 THR A O 1
ATOM 665 N N . ALA A 1 86 ? 14.306 -3.269 -2.040 1.00 97.50 86 ALA A N 1
ATOM 666 C CA . ALA A 1 86 ? 14.149 -4.660 -2.494 1.00 97.50 86 ALA A CA 1
ATOM 667 C C . ALA A 1 86 ? 14.836 -5.697 -1.571 1.00 97.50 86 ALA A C 1
ATOM 669 O O . ALA A 1 86 ? 14.413 -6.852 -1.517 1.00 97.50 86 ALA A O 1
ATOM 670 N N . ASP A 1 87 ? 15.835 -5.271 -0.795 1.00 97.12 87 ASP A N 1
ATOM 671 C CA . ASP A 1 87 ? 16.500 -6.018 0.288 1.00 97.12 87 ASP A CA 1
ATOM 672 C C . ASP A 1 87 ? 15.703 -6.031 1.615 1.00 97.12 87 ASP A C 1
ATOM 674 O O . ASP A 1 87 ? 16.185 -6.530 2.633 1.00 97.12 87 ASP A O 1
ATOM 678 N N . LYS A 1 88 ? 14.466 -5.513 1.596 1.00 96.94 88 LYS A N 1
ATOM 679 C CA . LYS A 1 88 ? 13.503 -5.483 2.708 1.00 96.94 88 LYS A CA 1
ATOM 680 C C . LYS A 1 88 ? 13.897 -4.554 3.861 1.00 96.94 88 LYS A C 1
ATOM 682 O O . LYS A 1 88 ? 13.340 -4.673 4.950 1.00 96.94 88 LYS A O 1
ATOM 687 N N . GLN A 1 89 ? 14.811 -3.614 3.633 1.00 97.88 89 GLN A N 1
ATOM 688 C CA . GLN A 1 89 ? 15.133 -2.572 4.609 1.00 97.88 89 GLN A CA 1
ATOM 689 C C . GLN A 1 89 ? 14.186 -1.380 4.486 1.00 97.88 89 GLN A C 1
ATOM 691 O O . GLN A 1 89 ? 13.687 -1.075 3.404 1.00 97.88 89 GLN A O 1
ATOM 696 N N . HIS A 1 90 ? 13.921 -0.689 5.596 1.00 96.50 90 HIS A N 1
ATOM 697 C CA . HIS A 1 90 ? 13.164 0.561 5.552 1.00 96.50 90 HIS A CA 1
ATOM 698 C C . HIS A 1 90 ? 13.943 1.603 4.742 1.00 96.50 90 HIS A C 1
ATOM 700 O O . HIS A 1 90 ? 15.127 1.827 4.993 1.00 96.50 90 HIS A O 1
ATOM 706 N N . ARG A 1 91 ? 13.289 2.262 3.782 1.00 96.19 91 ARG A N 1
ATOM 707 C CA . ARG A 1 91 ? 13.938 3.264 2.935 1.00 96.19 91 ARG A CA 1
ATOM 708 C C . ARG A 1 91 ? 14.100 4.578 3.714 1.00 96.19 91 ARG A C 1
ATOM 710 O O . ARG A 1 91 ? 13.095 5.218 4.027 1.00 96.19 91 ARG A O 1
ATOM 717 N N . PRO A 1 92 ? 15.333 5.022 4.015 1.00 92.00 92 PRO A N 1
ATOM 718 C CA . PRO A 1 92 ? 15.544 6.266 4.746 1.00 92.00 92 PRO A CA 1
ATOM 719 C C . PRO A 1 92 ? 15.186 7.486 3.887 1.00 92.00 92 PRO A C 1
ATOM 721 O O . PRO A 1 92 ? 15.255 7.442 2.658 1.00 92.00 92 PRO A O 1
ATOM 724 N N . GLY A 1 93 ? 14.820 8.589 4.545 1.00 90.25 93 GLY A N 1
ATOM 725 C CA . GLY A 1 93 ? 14.581 9.882 3.890 1.00 90.25 93 GLY A CA 1
ATOM 726 C C . GLY A 1 93 ? 13.275 9.992 3.096 1.00 90.25 93 GLY A C 1
ATOM 727 O O . GLY A 1 93 ? 13.085 10.976 2.388 1.00 90.25 93 GLY A O 1
ATOM 728 N N . VAL A 1 94 ? 12.371 9.012 3.192 1.00 91.94 94 VAL A N 1
ATOM 729 C CA . VAL A 1 94 ? 11.037 9.108 2.582 1.00 91.94 94 VAL A CA 1
ATOM 730 C C . VAL A 1 94 ? 10.185 10.094 3.374 1.00 91.94 94 VAL A C 1
ATOM 732 O O . VAL A 1 94 ? 9.976 9.927 4.575 1.00 91.94 94 VAL A O 1
ATOM 735 N N . ASN A 1 95 ? 9.672 11.113 2.689 1.00 92.25 95 ASN A N 1
ATOM 736 C CA . ASN A 1 95 ? 8.787 12.101 3.284 1.00 92.25 95 ASN A CA 1
ATOM 737 C C . ASN A 1 95 ? 7.377 11.524 3.479 1.00 92.25 95 ASN A C 1
ATOM 739 O O . ASN A 1 95 ? 6.555 11.514 2.563 1.00 92.25 95 ASN A O 1
ATOM 743 N N . GLN A 1 96 ? 7.073 11.068 4.693 1.00 90.94 96 GLN A N 1
ATOM 744 C CA . GLN A 1 96 ? 5.773 10.472 5.011 1.00 90.94 96 GLN A CA 1
ATOM 745 C C . GLN A 1 96 ? 4.592 11.446 4.829 1.00 90.94 96 GLN A C 1
ATOM 747 O O . GLN A 1 96 ? 3.464 11.002 4.600 1.00 90.94 96 GLN A O 1
ATOM 752 N N . ALA A 1 97 ? 4.828 12.764 4.881 1.00 93.19 97 ALA A N 1
ATOM 753 C CA . ALA A 1 97 ? 3.779 13.766 4.691 1.00 93.19 97 ALA A CA 1
ATOM 754 C C . ALA A 1 97 ? 3.120 13.671 3.305 1.00 93.19 97 ALA A C 1
ATOM 756 O O . ALA A 1 97 ? 1.921 13.913 3.187 1.00 93.19 97 ALA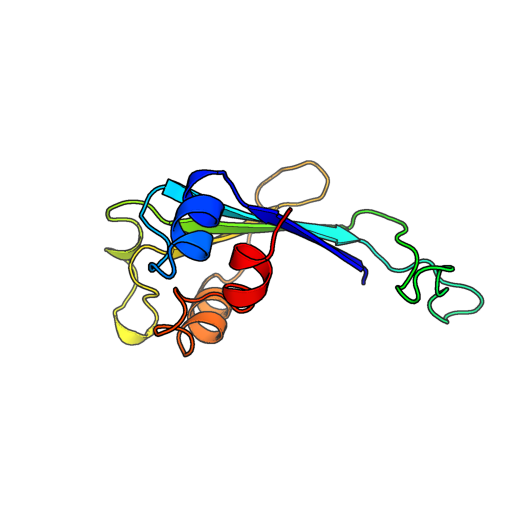 A O 1
ATOM 757 N N . GLU A 1 98 ? 3.860 13.257 2.273 1.00 95.50 98 GLU A N 1
ATOM 758 C CA . GLU A 1 98 ? 3.318 13.050 0.923 1.00 95.50 98 GLU A CA 1
ATOM 759 C C . GLU A 1 98 ? 2.316 11.891 0.890 1.00 95.50 98 GLU A C 1
ATOM 761 O O . GLU A 1 98 ? 1.244 12.004 0.292 1.00 95.50 98 GLU A O 1
ATOM 766 N N . CYS A 1 99 ? 2.626 10.792 1.585 1.00 97.00 99 CYS A N 1
ATOM 767 C CA . CYS A 1 99 ? 1.721 9.652 1.708 1.00 97.00 99 CYS A CA 1
ATOM 768 C C . CYS A 1 99 ? 0.458 10.045 2.480 1.00 97.00 99 CYS A C 1
ATOM 770 O O . CYS A 1 99 ? -0.656 9.779 2.029 1.00 97.00 99 CYS A O 1
ATOM 772 N N . LEU A 1 100 ? 0.635 10.727 3.615 1.00 97.44 100 LEU A N 1
ATOM 773 C CA . LEU A 1 100 ? -0.462 11.212 4.447 1.00 97.44 100 LEU A CA 1
ATOM 774 C C . LEU A 1 100 ? -1.396 12.131 3.650 1.00 97.44 100 LEU A C 1
ATOM 776 O O . LEU A 1 100 ? -2.592 11.858 3.569 1.00 97.44 100 LEU A O 1
ATOM 780 N N . ALA A 1 101 ? -0.852 13.152 2.987 1.00 97.12 101 ALA A N 1
ATOM 781 C CA . ALA A 1 101 ? -1.625 14.121 2.216 1.00 97.12 101 ALA A CA 1
ATOM 782 C C . ALA A 1 101 ? -2.375 13.486 1.036 1.00 97.12 101 ALA A C 1
ATOM 784 O O . ALA A 1 101 ? -3.546 13.790 0.826 1.00 97.12 101 ALA A O 1
ATOM 785 N N . CYS A 1 102 ? -1.738 12.574 0.294 1.00 97.62 102 CYS A N 1
ATOM 786 C CA . CYS A 1 102 ? -2.369 11.892 -0.839 1.00 97.62 102 CYS A CA 1
ATOM 787 C C . CYS A 1 102 ? -3.531 10.986 -0.398 1.00 97.62 102 CYS A C 1
ATOM 789 O O . CYS A 1 102 ? -4.561 10.911 -1.066 1.00 97.62 102 CYS A O 1
ATOM 791 N N . HIS A 1 103 ? -3.393 10.324 0.752 1.00 98.25 103 HIS A N 1
ATOM 792 C CA . HIS A 1 103 ? -4.419 9.426 1.277 1.00 98.25 103 HIS A CA 1
ATOM 793 C C . HIS A 1 103 ? -5.504 10.148 2.098 1.00 98.25 103 HIS A C 1
ATOM 795 O O . HIS A 1 103 ? -6.604 9.615 2.233 1.00 98.25 103 HIS A O 1
ATOM 801 N N . LYS A 1 104 ? -5.248 11.358 2.616 1.00 97.94 104 LYS A N 1
ATOM 802 C CA . LYS A 1 104 ? -6.168 12.119 3.486 1.00 97.94 104 LYS A CA 1
ATOM 803 C C . LYS A 1 104 ? -7.586 12.302 2.917 1.00 97.94 104 LYS A C 1
ATOM 805 O O . LYS A 1 104 ? -8.531 12.104 3.685 1.00 97.94 104 LYS A O 1
ATOM 810 N N . PRO A 1 105 ? -7.789 12.624 1.620 1.00 97.94 105 PRO A N 1
ATOM 811 C CA . PRO A 1 105 ? -9.128 12.802 1.049 1.00 97.94 105 PRO A CA 1
ATOM 812 C C . PRO A 1 105 ? -9.975 11.523 1.012 1.00 97.94 105 PRO A C 1
ATOM 814 O O . PRO A 1 105 ? -11.174 11.592 0.771 1.00 97.94 105 PRO A O 1
ATOM 817 N N . LEU A 1 106 ? -9.370 10.355 1.245 1.00 98.12 106 LEU A N 1
ATOM 818 C CA . LEU A 1 106 ? -10.018 9.044 1.195 1.00 98.12 106 LEU A CA 1
ATOM 819 C C . LEU A 1 106 ? -10.546 8.584 2.564 1.00 98.12 106 LEU A C 1
ATOM 821 O O . LEU A 1 106 ? -10.681 7.384 2.814 1.00 98.12 106 LEU A O 1
ATOM 825 N N . ASN A 1 107 ? -10.815 9.515 3.479 1.00 96.94 107 ASN A N 1
ATOM 826 C CA . ASN A 1 107 ? -11.272 9.215 4.840 1.00 96.94 107 ASN A CA 1
ATOM 827 C C . AS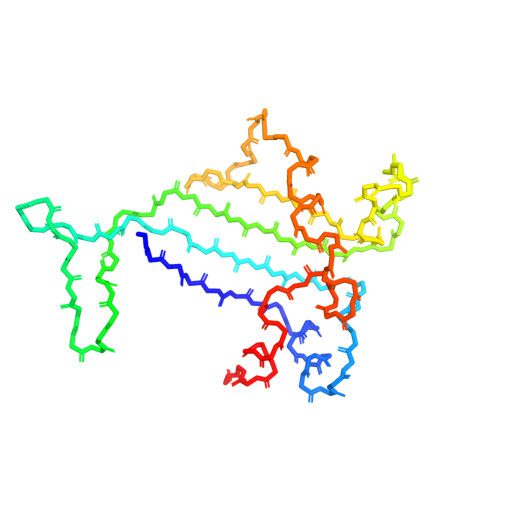N A 1 107 ? -12.553 8.353 4.880 1.00 96.94 107 ASN A C 1
ATOM 829 O O . ASN A 1 107 ? -12.714 7.529 5.774 1.00 96.94 107 ASN A O 1
ATOM 833 N N . ASN A 1 108 ? -13.426 8.469 3.879 1.00 96.75 108 ASN A N 1
ATOM 834 C CA . ASN A 1 108 ? -14.644 7.669 3.737 1.00 96.75 108 ASN A CA 1
ATOM 835 C C . ASN A 1 108 ? -14.407 6.230 3.236 1.00 96.75 108 ASN A C 1
ATOM 837 O O . ASN A 1 108 ? -15.326 5.416 3.269 1.00 96.75 108 ASN A O 1
ATOM 841 N N . VAL A 1 109 ? -13.193 5.899 2.786 1.00 97.62 109 VAL A N 1
ATOM 842 C CA . VAL A 1 109 ? -12.803 4.566 2.291 1.00 97.62 109 VAL A CA 1
ATOM 843 C C . VAL A 1 109 ? -11.542 4.059 2.995 1.00 97.62 109 VAL A C 1
ATOM 845 O O . VAL A 1 109 ? -10.651 3.444 2.404 1.00 97.62 109 VAL A O 1
ATOM 848 N N . SER A 1 110 ? -11.474 4.308 4.306 1.00 97.69 110 SER A N 1
ATOM 849 C CA . SER A 1 110 ? -10.367 3.896 5.182 1.00 97.69 110 SER A CA 1
ATOM 850 C C . SER A 1 110 ? -8.997 4.398 4.736 1.00 97.69 110 SER A C 1
ATOM 852 O O . SER A 1 110 ? -7.997 3.734 4.982 1.00 97.69 110 SER A O 1
ATOM 854 N N . TYR A 1 111 ? -8.937 5.555 4.078 1.00 98.31 111 TYR A N 1
ATOM 855 C CA . TYR A 1 111 ? -7.711 6.110 3.512 1.00 98.31 111 TYR A CA 1
ATOM 856 C C . TYR A 1 111 ? -7.083 5.215 2.433 1.00 98.31 111 TYR A C 1
ATOM 858 O O . TYR A 1 111 ? -5.876 5.267 2.236 1.00 98.31 111 TYR A O 1
ATOM 866 N N . THR A 1 112 ? -7.849 4.364 1.740 1.00 96.81 112 THR A N 1
ATOM 867 C CA . THR A 1 112 ? -7.318 3.409 0.747 1.00 96.81 112 THR A CA 1
ATOM 868 C C . THR A 1 112 ? -7.946 3.607 -0.628 1.00 96.81 112 THR A C 1
ATOM 870 O O . THR A 1 112 ? -9.151 3.792 -0.754 1.00 96.81 112 THR A O 1
ATOM 873 N N . PHE A 1 113 ? -7.138 3.512 -1.686 1.00 96.69 113 PHE A N 1
ATOM 874 C CA . PHE A 1 113 ? -7.631 3.563 -3.070 1.00 96.69 113 PHE A CA 1
ATOM 875 C C . PHE A 1 113 ? -8.256 2.240 -3.535 1.00 96.69 113 PHE A C 1
ATOM 877 O O . PHE A 1 113 ? -8.896 2.191 -4.582 1.00 96.69 113 PHE A O 1
ATOM 884 N N . THR A 1 114 ? -8.033 1.159 -2.785 1.00 95.31 114 THR A N 1
ATOM 885 C CA . THR A 1 114 ? -8.321 -0.217 -3.205 1.00 95.31 114 THR A CA 1
ATOM 886 C C . THR A 1 114 ? -9.364 -0.912 -2.331 1.00 95.31 114 THR A C 1
ATOM 888 O O . THR A 1 114 ? -9.496 -2.130 -2.413 1.00 95.31 114 THR A O 1
ATOM 891 N N . LEU A 1 115 ? -10.118 -0.176 -1.498 1.00 96.44 115 LEU A N 1
ATOM 892 C CA . LEU A 1 115 ? -11.093 -0.769 -0.570 1.00 96.44 115 LEU A CA 1
ATOM 893 C C . LEU A 1 115 ? -12.081 -1.706 -1.274 1.00 96.44 115 LEU A C 1
ATOM 895 O O . LEU A 1 115 ? -12.346 -2.810 -0.801 1.00 96.44 115 LEU A O 1
ATOM 899 N N . LYS A 1 116 ? -12.601 -1.276 -2.429 1.00 95.44 116 LYS A N 1
ATOM 900 C CA . LYS A 1 116 ? -13.543 -2.065 -3.226 1.00 95.44 116 LYS A CA 1
ATOM 901 C C . LYS A 1 116 ? -12.896 -3.351 -3.749 1.00 95.44 116 LYS A C 1
ATOM 903 O O . LYS A 1 116 ? -13.436 -4.431 -3.554 1.00 95.44 116 LYS A O 1
ATOM 908 N N . GLN A 1 117 ? -11.716 -3.242 -4.355 1.00 95.00 117 GLN A N 1
ATOM 909 C CA . GLN A 1 117 ? -10.968 -4.381 -4.892 1.00 95.00 117 GLN A CA 1
ATOM 910 C C . GLN A 1 117 ? -10.574 -5.364 -3.785 1.00 95.00 117 GLN A C 1
ATOM 912 O O . GLN A 1 117 ? -10.577 -6.572 -3.994 1.00 95.00 117 GLN A O 1
ATOM 917 N N . LEU A 1 118 ? -10.274 -4.856 -2.588 1.00 94.75 118 LEU A N 1
ATOM 918 C CA . LEU A 1 118 ? -9.977 -5.672 -1.418 1.00 94.75 118 LEU A CA 1
ATOM 919 C C . LEU A 1 118 ? -11.190 -6.496 -0.963 1.00 94.75 118 LEU A C 1
ATOM 921 O O . LEU A 1 118 ? -11.031 -7.657 -0.590 1.00 94.75 118 LEU A O 1
ATOM 925 N N . ALA A 1 119 ? -12.398 -5.928 -1.019 1.00 95.62 119 ALA A N 1
ATOM 926 C CA . ALA A 1 119 ? -13.633 -6.658 -0.726 1.00 95.62 119 ALA A CA 1
ATOM 927 C C . ALA A 1 119 ? -13.904 -7.778 -1.751 1.00 95.62 119 ALA A C 1
ATOM 929 O O . ALA A 1 119 ? -14.491 -8.804 -1.415 1.00 95.62 119 ALA A O 1
ATOM 930 N N . GLU A 1 120 ? -13.429 -7.612 -2.984 1.00 95.12 120 GLU A N 1
ATOM 931 C CA . GLU A 1 120 ? -13.557 -8.581 -4.079 1.00 95.12 120 GLU A CA 1
ATOM 932 C C . GLU A 1 120 ? -12.397 -9.600 -4.126 1.00 95.12 120 GLU A C 1
ATOM 934 O O . GLU A 1 120 ? -12.392 -10.496 -4.974 1.00 95.12 120 GLU A O 1
ATOM 939 N N . ALA A 1 121 ? -11.415 -9.496 -3.220 1.00 87.81 121 ALA A N 1
ATOM 940 C CA . ALA A 1 121 ? -10.256 -10.385 -3.189 1.00 87.81 121 ALA A CA 1
ATOM 941 C C . ALA A 1 121 ? -10.676 -11.850 -2.971 1.00 87.81 121 ALA A C 1
ATOM 943 O O . ALA A 1 121 ? -11.492 -12.155 -2.092 1.00 87.81 121 ALA A O 1
ATOM 944 N N . LYS A 1 122 ? -10.104 -12.754 -3.773 1.00 74.50 122 LYS A N 1
ATOM 945 C CA . LYS A 1 122 ? -10.395 -14.194 -3.739 1.00 74.50 122 LYS A CA 1
ATOM 946 C C . LYS A 1 122 ? -9.743 -14.865 -2.537 1.00 74.50 122 LYS A C 1
ATOM 948 O O . LYS A 1 122 ? -8.542 -14.615 -2.307 1.00 74.50 122 LYS A O 1
#

Mean predicted aligned error: 2.83 Å

Sequence (122 aa):
QVRYYYANKAAVAAAKAGKPLPDGSVLFVEVYAAKLDSDKPVTGSDGFFVPDKLLLYTAMARDAGWGKDIPEMLRNENWNYAIFTADKQHRPGVNQAECLACHKPLNNVSYTFTLKQLAEAK

Radius of gyration: 15.92 Å; Cα contacts (8 Å, |Δi|>4): 227; chains: 1; bounding box: 35×33×46 Å

Nearest PDB structures (foldseek):
  7s5o-assembly2_B  TM=8.673E-01  e=6.845E-10  Nitrosomonas europaea ATCC 19718
  7zs4-assembly1_A  TM=8.148E-01  e=7.451E-06  Methylococcus capsulatus str. Bath
  8gar-assembly1_A  TM=6.899E-01  e=1.457E-03  Nitrosomonas europaea

pLDDT: mean 96.71, std 2.76, range [74.5, 98.69]

Secondary structure (DSSP, 8-state):
-EEEEEE-HHHHHHHHTTPPPPTT-EEEEEEEEEPEETTEEPBPTTSSBPEEEEEEEEEEEE-TTTTTTS-TTT--TTEEEEEEETTS-B-TT--HHHHHHHHGGGGGGTT-TTHHHHHT--